Protein AF-A0A150TIC1-F1 (afdb_monomer)

Sequence (98 aa):
MVRAIKDKCDAPERLHVFLLKENTETVIEAAEHCDKDLARSLVTQALQKDVNARDAIFNRISWHSDRAVRDCIRQRVEAILEIVKALVTLVRAGDGSV

pLDDT: mean 84.66, std 11.78, range [43.0, 97.12]

Foldseek 3Di:
DLVVVLVPDPCSVPDDDQDCPDDLLQLLVLLVVLPVPDDPVLSVCVNVVPPVSSVVSVCCVVPDPCPRSVVSSCVRRVSVVVVVVVVVVVVVVVVPPD

Nearest PDB structures (foldseek):
  7uhc-assembly1_K  TM=2.570E-01  e=2.287E+00  synthetic construct

Solvent-accessible surface area (backbone atoms only — not comparable to full-atom values): 5846 Å² total; per-residue (Å²): 108,72,66,67,56,36,77,74,42,100,53,42,92,80,57,83,87,81,78,72,87,63,56,75,56,53,56,52,56,34,40,58,72,45,34,85,84,56,56,67,68,46,52,53,40,28,68,71,64,36,63,69,38,42,48,53,52,51,49,52,61,68,71,46,90,50,61,62,39,52,52,48,31,33,73,70,38,57,65,58,39,53,52,51,52,52,52,53,50,52,53,55,58,55,73,72,70,124

Secondary structure (DSSP, 8-state):
-HHHHHTTSS-TTT-------S-HHHHHHHHHHH-TTS-HHHHHHHHTT-HHHHHHHHHHHHH-S-HHHHHHHHHH-HHHHHHHHHHHHHHHHHTT--

Organism: Sorangium cellulosum (NCBI:txid56)

Mean predicted aligned error: 7.49 Å

Radius of gyration: 16.69 Å; Cα contacts (8 Å, |Δi|>4): 61; chains: 1; bounding box: 34×37×40 Å

Structure (mmCIF, N/CA/C/O backbone):
data_AF-A0A150TIC1-F1
#
_entry.id   AF-A0A150TIC1-F1
#
loop_
_atom_site.group_PDB
_atom_site.id
_atom_site.type_symbol
_atom_site.label_atom_id
_atom_site.label_alt_id
_atom_site.label_comp_id
_atom_site.label_asym_id
_atom_site.label_entity_id
_atom_site.label_seq_id
_atom_site.pdbx_PDB_ins_code
_atom_site.Cartn_x
_atom_site.Cartn_y
_atom_site.Cartn_z
_atom_site.occupancy
_atom_site.B_iso_or_equiv
_atom_site.auth_seq_id
_atom_site.auth_comp_id
_atom_site.auth_asym_id
_atom_site.auth_atom_id
_atom_site.pdbx_PDB_model_num
ATOM 1 N N . MET A 1 1 ? 7.100 14.728 -18.187 1.00 67.94 1 MET A N 1
ATOM 2 C CA . MET A 1 1 ? 7.850 14.177 -17.035 1.00 67.94 1 MET A CA 1
ATOM 3 C C . MET A 1 1 ? 8.323 12.747 -17.287 1.00 67.94 1 MET A C 1
ATOM 5 O O . MET A 1 1 ? 9.520 12.569 -17.412 1.00 67.94 1 MET A O 1
ATOM 9 N N . VAL A 1 2 ? 7.435 11.756 -17.463 1.00 75.81 2 VAL A N 1
ATOM 10 C CA . VAL A 1 2 ? 7.827 10.344 -17.708 1.00 75.81 2 VAL A CA 1
ATOM 11 C C . VAL A 1 2 ? 8.773 10.171 -18.907 1.00 75.81 2 VAL A C 1
ATOM 13 O O . VAL A 1 2 ? 9.784 9.490 -18.789 1.00 75.81 2 VAL A O 1
ATOM 16 N N . ARG A 1 3 ? 8.501 10.845 -20.034 1.00 78.12 3 ARG A N 1
ATOM 17 C CA . ARG A 1 3 ? 9.370 10.816 -21.226 1.00 78.12 3 ARG A CA 1
ATOM 18 C C . ARG A 1 3 ? 10.798 11.299 -20.934 1.00 78.12 3 ARG A C 1
ATOM 20 O O . ARG A 1 3 ? 11.744 10.598 -21.242 1.00 78.12 3 ARG A O 1
ATOM 27 N N . ALA A 1 4 ? 10.932 12.405 -20.203 1.00 84.50 4 ALA A N 1
ATOM 28 C CA . ALA A 1 4 ? 12.231 12.967 -19.823 1.00 84.50 4 ALA A CA 1
ATOM 29 C C . ALA A 1 4 ? 13.044 12.065 -18.873 1.00 84.50 4 ALA A C 1
ATOM 31 O O . ALA A 1 4 ? 14.264 12.183 -18.821 1.00 84.50 4 ALA A O 1
ATOM 32 N N . ILE A 1 5 ? 12.382 11.187 -18.108 1.00 81.81 5 ILE A N 1
ATOM 33 C CA . ILE A 1 5 ? 13.057 10.168 -17.291 1.00 81.81 5 ILE A CA 1
ATOM 34 C C . ILE A 1 5 ? 13.570 9.040 -18.196 1.00 81.81 5 ILE A C 1
ATOM 36 O O . ILE A 1 5 ? 14.711 8.615 -18.047 1.00 81.81 5 ILE A O 1
ATOM 40 N N . LYS A 1 6 ? 12.754 8.589 -19.159 1.00 86.06 6 LYS A N 1
ATOM 41 C CA . LYS A 1 6 ? 13.151 7.555 -20.126 1.00 86.06 6 LYS A CA 1
ATOM 42 C C . LYS A 1 6 ? 14.313 7.996 -21.012 1.00 86.06 6 LYS A C 1
ATOM 44 O O . LYS A 1 6 ? 15.237 7.221 -21.195 1.00 86.06 6 LYS A O 1
ATOM 49 N N . ASP A 1 7 ? 14.316 9.243 -21.472 1.00 88.12 7 ASP A N 1
ATOM 50 C CA . ASP A 1 7 ? 15.362 9.776 -22.358 1.00 88.12 7 ASP A CA 1
ATOM 51 C C . ASP A 1 7 ? 16.760 9.834 -21.698 1.00 88.12 7 ASP A C 1
ATOM 53 O O . ASP A 1 7 ? 17.759 10.013 -22.388 1.00 88.12 7 ASP A O 1
ATOM 57 N N . LYS A 1 8 ? 16.847 9.689 -20.367 1.00 87.12 8 LYS A N 1
ATOM 58 C CA . LYS A 1 8 ? 18.106 9.642 -19.598 1.00 87.12 8 LYS A CA 1
ATOM 59 C C . LYS A 1 8 ? 18.534 8.225 -19.201 1.00 87.12 8 LYS A C 1
ATOM 61 O O . LYS A 1 8 ? 19.455 8.071 -18.405 1.00 87.12 8 LYS A O 1
ATOM 66 N N . CYS A 1 9 ? 17.827 7.206 -19.674 1.00 84.62 9 CYS A N 1
ATOM 67 C CA . CYS A 1 9 ? 18.093 5.812 -19.357 1.00 84.62 9 CYS A CA 1
ATOM 68 C C . CYS A 1 9 ? 18.751 5.131 -20.559 1.00 84.62 9 CYS A C 1
ATOM 70 O O . CYS A 1 9 ? 18.268 5.284 -21.675 1.00 84.62 9 CYS A O 1
ATOM 72 N N . ASP A 1 10 ? 19.796 4.335 -20.324 1.00 91.50 10 ASP A N 1
ATOM 73 C CA . ASP A 1 10 ? 20.496 3.588 -21.382 1.00 91.50 10 ASP A CA 1
ATOM 74 C C . ASP A 1 10 ? 19.643 2.459 -21.998 1.00 91.50 10 ASP A C 1
ATOM 76 O O . ASP A 1 10 ? 19.963 1.954 -23.070 1.00 91.50 10 ASP A O 1
ATOM 80 N N . ALA A 1 11 ? 18.552 2.061 -21.329 1.00 86.69 11 ALA A N 1
ATOM 81 C CA . ALA A 1 11 ? 17.611 1.025 -21.771 1.00 86.69 11 ALA A CA 1
ATOM 82 C C . ALA A 1 11 ? 16.143 1.437 -21.485 1.00 86.69 11 ALA A C 1
ATOM 84 O O . ALA A 1 11 ? 15.485 0.880 -20.594 1.00 86.69 11 ALA A O 1
ATOM 85 N N . PRO A 1 12 ? 15.609 2.459 -22.180 1.00 84.62 12 PRO A N 1
ATOM 86 C CA . PRO A 1 12 ? 14.306 3.072 -21.884 1.00 84.62 12 PRO A CA 1
ATOM 87 C C . PRO A 1 12 ? 13.099 2.137 -22.074 1.00 84.62 12 PRO A C 1
ATOM 89 O O . PRO A 1 12 ? 12.037 2.345 -21.469 1.00 84.62 12 PRO A O 1
ATOM 92 N N . GLU A 1 13 ? 13.243 1.112 -22.911 1.00 83.88 13 GLU A N 1
ATOM 93 C CA . GLU A 1 13 ? 12.271 0.043 -23.141 1.00 83.88 13 GLU A CA 1
ATOM 94 C C . GLU A 1 13 ? 12.147 -0.911 -21.948 1.00 83.88 13 GLU A C 1
ATOM 96 O O . GLU A 1 13 ? 11.077 -1.476 -21.735 1.00 83.88 13 GLU A O 1
ATOM 101 N N . ARG A 1 14 ? 13.197 -1.023 -21.124 1.00 80.88 14 ARG A N 1
ATOM 102 C CA . ARG A 1 14 ? 13.204 -1.813 -19.881 1.00 80.88 14 ARG A CA 1
ATOM 103 C C . ARG A 1 14 ? 12.783 -1.000 -18.655 1.00 80.88 14 ARG A C 1
ATOM 105 O O . ARG A 1 14 ? 12.588 -1.563 -17.579 1.00 80.88 14 ARG A O 1
ATOM 112 N N . LEU A 1 15 ? 12.639 0.320 -18.798 1.00 81.56 15 LEU A N 1
ATOM 113 C CA . LEU A 1 15 ? 12.257 1.217 -17.713 1.00 81.56 15 LEU A CA 1
ATOM 114 C C . LEU A 1 15 ? 10.731 1.367 -17.608 1.00 81.56 15 LEU A C 1
ATOM 116 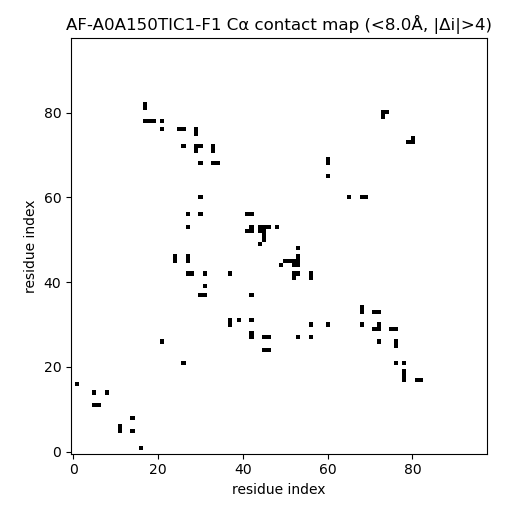O O . LEU A 1 15 ? 10.073 1.959 -18.475 1.00 81.56 15 LEU A O 1
ATOM 120 N N . HIS A 1 16 ? 10.185 0.915 -16.481 1.00 80.75 16 HIS A N 1
ATOM 121 C CA . HIS A 1 16 ? 8.812 1.183 -16.060 1.00 80.75 16 HIS A CA 1
ATOM 122 C C . HIS A 1 16 ? 8.807 2.277 -14.988 1.00 80.75 16 HIS A C 1
ATOM 124 O O . HIS A 1 16 ? 9.518 2.181 -13.992 1.00 80.75 16 HIS A O 1
ATOM 130 N N . VAL A 1 17 ? 8.019 3.334 -15.199 1.00 78.12 17 VAL A N 1
ATOM 131 C CA . VAL A 1 17 ? 7.933 4.472 -14.274 1.00 78.12 17 VAL A CA 1
ATOM 132 C C . VAL A 1 17 ? 6.565 4.461 -13.610 1.00 78.12 17 VAL A C 1
ATOM 134 O O . VAL A 1 17 ? 5.555 4.665 -14.281 1.00 78.12 17 VAL A O 1
ATOM 137 N N . PHE A 1 18 ? 6.548 4.284 -12.292 1.00 74.25 18 PHE A N 1
ATOM 138 C CA . PHE A 1 18 ? 5.350 4.400 -11.467 1.00 74.25 18 PHE A CA 1
ATOM 139 C C . PHE A 1 18 ? 5.456 5.687 -10.658 1.00 74.25 18 PHE A C 1
ATOM 141 O O . PHE A 1 18 ? 6.337 5.834 -9.813 1.00 74.25 18 PHE A O 1
ATOM 148 N N . LEU A 1 19 ? 4.591 6.654 -10.953 1.00 67.81 19 LEU A N 1
ATOM 149 C CA . LEU A 1 19 ? 4.527 7.883 -10.175 1.00 67.81 19 LEU A CA 1
ATOM 150 C C . LEU A 1 19 ? 3.603 7.650 -8.989 1.00 67.81 19 LEU A C 1
ATOM 152 O O . LEU A 1 19 ? 2.386 7.593 -9.148 1.00 67.81 19 LEU A O 1
ATOM 156 N N . LEU A 1 20 ? 4.196 7.557 -7.805 1.00 66.38 20 LEU A N 1
ATOM 157 C CA . LEU A 1 20 ? 3.469 7.571 -6.543 1.00 66.38 20 LEU A CA 1
ATOM 158 C C . LEU A 1 20 ? 2.951 8.996 -6.300 1.00 66.38 20 LEU A C 1
ATOM 160 O O . LEU A 1 20 ? 3.570 9.789 -5.597 1.00 66.38 20 LEU A O 1
ATOM 164 N N . LYS A 1 21 ? 1.843 9.357 -6.963 1.00 62.16 21 LYS A N 1
ATOM 165 C CA . LYS A 1 21 ? 1.061 10.557 -6.610 1.00 62.16 21 LYS A CA 1
ATOM 166 C C . LYS A 1 21 ? 0.437 10.415 -5.221 1.00 62.16 21 LYS A C 1
ATOM 168 O O . LYS A 1 21 ? 0.213 11.412 -4.545 1.00 62.16 21 LYS A O 1
ATOM 173 N N . GLU A 1 22 ? 0.183 9.171 -4.842 1.00 65.38 22 GLU A N 1
ATOM 174 C CA . GLU A 1 22 ? -0.384 8.725 -3.581 1.00 65.38 22 GLU A CA 1
ATOM 175 C C . GLU A 1 22 ? 0.746 8.175 -2.707 1.00 65.38 22 GLU A C 1
ATOM 177 O O . GLU A 1 22 ? 1.589 7.398 -3.166 1.00 65.38 22 GLU A O 1
ATOM 182 N N . ASN A 1 23 ? 0.813 8.654 -1.470 1.00 76.50 23 ASN A N 1
ATOM 183 C CA . ASN A 1 23 ? 1.869 8.361 -0.506 1.00 76.50 23 ASN A CA 1
ATOM 184 C C . ASN A 1 23 ? 1.432 7.242 0.455 1.00 76.50 23 ASN A C 1
ATOM 186 O O . ASN A 1 23 ? 0.387 6.611 0.294 1.00 76.50 23 ASN A O 1
ATOM 190 N N . THR A 1 24 ? 2.258 6.968 1.464 1.00 86.81 24 THR A N 1
ATOM 191 C CA . THR A 1 24 ? 1.969 5.986 2.518 1.00 86.81 24 THR A CA 1
ATOM 192 C C . THR A 1 24 ? 0.600 6.221 3.168 1.00 86.81 24 THR A C 1
ATOM 194 O O . THR A 1 24 ? -0.093 5.270 3.518 1.00 86.81 24 THR A O 1
ATOM 197 N N . GLU A 1 25 ? 0.192 7.480 3.294 1.00 91.06 25 GLU A N 1
ATOM 198 C CA . GLU A 1 25 ? -1.075 7.917 3.863 1.00 91.06 25 GLU A CA 1
ATOM 199 C C . GLU A 1 25 ? -2.275 7.421 3.047 1.00 91.06 25 GLU A C 1
ATOM 201 O O . GLU A 1 25 ? -3.229 6.921 3.636 1.00 91.06 25 GLU A O 1
ATOM 206 N N . THR A 1 26 ? -2.199 7.402 1.715 1.00 90.75 26 THR A N 1
ATOM 207 C CA . THR A 1 26 ? -3.288 6.870 0.878 1.00 90.75 26 THR A CA 1
ATOM 208 C C . THR A 1 26 ? -3.526 5.375 1.099 1.00 90.75 26 THR A C 1
ATOM 210 O O . THR A 1 26 ? -4.661 4.901 1.072 1.00 90.75 26 THR A O 1
ATOM 213 N N . VAL A 1 27 ? -2.467 4.612 1.384 1.00 91.06 27 VAL A N 1
ATOM 214 C CA . VAL A 1 27 ? -2.596 3.188 1.735 1.00 91.06 27 VAL A CA 1
ATOM 215 C C . VAL A 1 27 ? -3.275 3.019 3.094 1.00 91.06 27 VAL A C 1
ATOM 217 O O . VAL A 1 27 ? -4.080 2.107 3.265 1.00 91.06 27 VAL A O 1
ATOM 220 N N . ILE A 1 28 ? -2.981 3.905 4.047 1.00 94.50 28 ILE A N 1
ATOM 221 C CA . ILE A 1 28 ? -3.579 3.903 5.389 1.00 94.50 28 ILE A CA 1
ATOM 222 C C . ILE A 1 28 ? -5.071 4.258 5.317 1.00 94.50 28 ILE A C 1
ATOM 224 O O . ILE A 1 28 ? -5.891 3.574 5.925 1.00 94.50 28 ILE A O 1
ATOM 228 N N . GLU A 1 29 ? -5.439 5.263 4.524 1.00 94.50 29 GLU A N 1
ATOM 229 C CA . GLU A 1 29 ? -6.839 5.630 4.267 1.00 94.50 29 GLU A CA 1
ATOM 230 C C . GLU A 1 29 ? -7.599 4.502 3.549 1.00 94.50 29 GLU A C 1
ATOM 232 O O . GLU A 1 29 ? -8.740 4.176 3.888 1.00 94.50 29 GLU A O 1
ATOM 237 N N . ALA A 1 30 ? -6.962 3.844 2.573 1.00 93.69 30 ALA A N 1
ATOM 238 C CA . ALA A 1 30 ? -7.539 2.675 1.917 1.00 93.69 30 ALA A CA 1
ATOM 239 C C . ALA A 1 30 ? -7.732 1.507 2.898 1.00 93.69 30 ALA A C 1
ATOM 241 O O . ALA A 1 30 ? -8.758 0.828 2.836 1.00 93.69 30 ALA A O 1
ATOM 242 N N . ALA A 1 31 ? -6.789 1.296 3.819 1.00 93.50 31 ALA A N 1
ATOM 243 C CA . ALA A 1 31 ? -6.891 0.276 4.855 1.00 93.50 31 ALA A CA 1
ATOM 244 C C . ALA A 1 31 ? -8.061 0.538 5.811 1.00 93.50 31 ALA A C 1
ATOM 246 O O . ALA A 1 31 ? -8.837 -0.380 6.052 1.00 93.50 31 ALA A O 1
ATOM 247 N N . GLU A 1 32 ? -8.251 1.778 6.277 1.00 95.31 32 GLU A N 1
ATOM 248 C CA . GLU A 1 32 ? -9.414 2.163 7.098 1.00 95.31 32 GLU A CA 1
ATOM 249 C C . GLU A 1 32 ? -10.739 1.861 6.383 1.00 95.31 32 GLU A C 1
ATOM 251 O O . GLU A 1 32 ? -11.717 1.427 6.992 1.00 95.31 32 GLU A O 1
ATOM 256 N N . HIS A 1 33 ? -10.786 2.055 5.064 1.00 94.81 33 HIS A N 1
ATOM 257 C CA . HIS A 1 33 ? -11.990 1.748 4.307 1.00 94.81 33 HIS A CA 1
ATOM 258 C C . HIS A 1 33 ? -12.234 0.240 4.145 1.00 94.81 33 HIS A C 1
ATOM 260 O O . HIS A 1 33 ? -13.388 -0.203 4.222 1.00 94.81 33 HIS A O 1
ATOM 266 N N . CYS A 1 34 ? -11.172 -0.520 3.868 1.00 93.69 34 CYS A N 1
ATOM 267 C CA . CYS A 1 34 ? -11.233 -1.926 3.472 1.00 93.69 34 CYS A CA 1
ATOM 268 C C . CYS A 1 34 ? -11.260 -2.906 4.654 1.00 93.69 34 CYS A C 1
ATOM 270 O O . CYS A 1 34 ? -11.859 -3.968 4.519 1.00 93.69 34 CYS A O 1
ATOM 272 N N . ASP A 1 35 ? -10.650 -2.569 5.792 1.00 93.12 35 ASP A N 1
ATOM 273 C CA . ASP A 1 35 ? -10.652 -3.376 7.016 1.00 93.12 35 ASP A CA 1
ATOM 274 C C . ASP A 1 35 ? -11.557 -2.716 8.066 1.00 93.12 35 ASP A C 1
ATOM 276 O O . ASP A 1 35 ? -11.19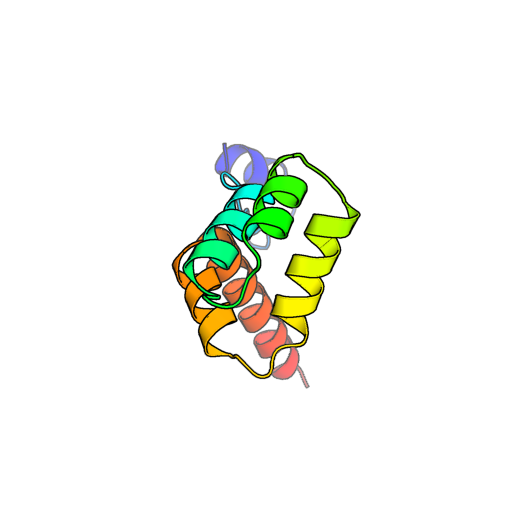3 -1.720 8.691 1.00 93.12 35 ASP A O 1
ATOM 280 N N . LYS A 1 36 ? -12.762 -3.270 8.255 1.00 89.25 36 LYS A N 1
ATOM 281 C CA . LYS A 1 36 ? -13.748 -2.738 9.213 1.00 89.25 36 LYS A CA 1
ATOM 282 C C . LYS A 1 36 ? -13.343 -2.933 10.672 1.00 89.25 36 LYS A C 1
ATOM 284 O O . LYS A 1 36 ? -13.871 -2.228 11.529 1.00 89.25 36 LYS A O 1
ATOM 289 N N . ASP A 1 37 ? -12.402 -3.832 10.934 1.00 90.94 37 ASP A N 1
ATOM 290 C CA . ASP A 1 37 ? -11.903 -4.126 12.273 1.00 90.94 37 ASP A CA 1
ATOM 291 C C . ASP A 1 37 ? -10.677 -3.265 12.625 1.00 90.94 37 ASP A C 1
ATOM 293 O O . ASP A 1 37 ? -10.117 -3.379 13.720 1.00 90.94 37 ASP A O 1
ATOM 297 N N . LEU A 1 38 ? -10.238 -2.392 11.710 1.00 92.31 38 LEU A N 1
ATOM 298 C CA . LEU A 1 38 ? -9.109 -1.508 11.944 1.00 92.31 38 LEU A CA 1
ATOM 299 C C . LEU A 1 38 ? -9.478 -0.408 12.943 1.00 92.31 38 LEU A C 1
ATOM 301 O O . LEU A 1 38 ? -10.381 0.402 12.730 1.00 92.31 38 LEU A O 1
ATOM 305 N N . ALA A 1 39 ? -8.740 -0.349 14.050 1.00 94.88 39 ALA A N 1
ATOM 306 C CA . ALA A 1 39 ? -8.981 0.643 15.087 1.00 94.88 39 ALA A CA 1
ATOM 307 C C . ALA A 1 39 ? -8.732 2.068 14.564 1.00 94.88 39 ALA A C 1
ATOM 309 O O . ALA A 1 39 ? -7.616 2.428 14.186 1.00 94.88 39 ALA A O 1
ATOM 310 N N . ARG A 1 40 ? -9.758 2.923 14.629 1.00 95.06 40 ARG A N 1
ATOM 311 C CA . ARG A 1 40 ? -9.690 4.321 14.164 1.00 95.06 40 ARG A CA 1
ATOM 312 C C . ARG A 1 40 ? -8.591 5.146 14.844 1.00 95.06 40 ARG A C 1
ATOM 314 O O . ARG A 1 40 ? -7.987 6.024 14.227 1.00 95.06 40 ARG A O 1
ATOM 321 N N . SER A 1 41 ? -8.311 4.870 16.117 1.00 96.00 41 SER A N 1
ATOM 322 C CA . SER A 1 41 ? -7.214 5.508 16.854 1.00 96.00 41 SER A CA 1
ATOM 323 C C . SER A 1 41 ? -5.847 5.190 16.242 1.00 96.00 41 SER A C 1
ATOM 325 O O . SER A 1 41 ? -5.020 6.090 16.109 1.00 96.00 41 SER A O 1
ATOM 327 N N . LEU A 1 42 ? -5.638 3.946 15.803 1.00 96.44 42 LEU A N 1
ATOM 328 C CA . LEU A 1 42 ? -4.409 3.511 15.143 1.00 96.44 42 LEU A CA 1
ATOM 329 C C . LEU A 1 42 ? -4.238 4.198 13.781 1.00 96.44 42 LEU A C 1
ATOM 331 O O . LEU A 1 42 ? -3.156 4.690 13.473 1.00 96.44 42 LEU A O 1
ATOM 335 N N . VAL A 1 43 ? -5.321 4.308 13.004 1.00 96.44 43 VAL A N 1
ATOM 336 C CA . VAL A 1 43 ? -5.334 5.052 11.729 1.00 96.44 43 VAL A CA 1
ATOM 337 C C . VAL A 1 43 ? -4.943 6.511 11.951 1.00 96.44 43 VAL A C 1
ATOM 339 O O . VAL A 1 43 ? -4.081 7.040 11.253 1.00 96.44 43 VAL A O 1
ATOM 342 N N . THR A 1 44 ? -5.519 7.150 12.971 1.00 97.00 44 THR A N 1
ATOM 343 C CA . THR A 1 44 ? -5.243 8.557 13.295 1.00 97.00 44 THR A CA 1
ATOM 344 C C . THR A 1 44 ? -3.759 8.774 13.605 1.00 97.00 44 THR A C 1
ATOM 346 O O . THR A 1 44 ? -3.144 9.689 13.059 1.00 97.00 44 THR A O 1
ATOM 349 N N . GLN A 1 45 ? -3.158 7.905 14.422 1.00 97.12 45 GLN A N 1
ATOM 350 C CA . GLN A 1 45 ? -1.726 7.952 14.744 1.00 97.12 45 GLN A CA 1
ATOM 351 C C . GLN A 1 45 ? -0.854 7.735 13.498 1.00 97.12 45 GLN A C 1
ATOM 353 O O . GLN A 1 45 ? 0.102 8.475 13.258 1.00 97.12 45 GLN A O 1
ATOM 358 N N . ALA A 1 46 ? -1.213 6.769 12.651 1.00 96.62 46 ALA A N 1
ATOM 359 C CA . ALA A 1 46 ? -0.469 6.465 11.434 1.00 96.62 46 ALA A CA 1
ATOM 360 C C . ALA A 1 46 ? -0.499 7.627 10.416 1.00 96.62 46 ALA A C 1
ATOM 362 O O . ALA A 1 46 ? 0.526 7.939 9.791 1.00 96.62 46 ALA A O 1
ATOM 363 N N . LEU A 1 47 ? -1.639 8.319 10.290 1.00 95.12 47 LEU A N 1
ATOM 364 C CA . LEU A 1 47 ? -1.781 9.536 9.478 1.00 95.12 47 LEU A CA 1
ATOM 365 C C . LEU A 1 47 ? -1.009 10.726 10.068 1.00 95.12 47 LEU A C 1
ATOM 367 O O . LEU A 1 47 ? -0.471 11.542 9.323 1.00 95.12 47 LEU A O 1
ATOM 371 N N . GLN A 1 48 ? -0.837 10.770 11.391 1.00 96.00 48 GLN A N 1
ATOM 372 C CA . GLN A 1 48 ? 0.073 11.698 12.078 1.00 96.00 48 GLN A CA 1
ATOM 373 C C . GLN A 1 48 ? 1.556 11.301 11.985 1.00 96.00 48 GLN A C 1
ATOM 375 O O . GLN A 1 48 ? 2.406 11.909 12.632 1.00 96.00 48 GLN A O 1
ATOM 380 N N . LYS A 1 49 ? 1.886 10.339 11.118 1.00 91.88 49 LYS A N 1
ATOM 381 C CA . LYS A 1 49 ? 3.250 9.876 10.831 1.00 91.88 49 LYS A CA 1
ATOM 382 C C . LYS A 1 49 ? 3.926 9.120 11.973 1.00 91.88 49 LYS A C 1
ATOM 384 O O . LYS A 1 49 ? 5.147 8.978 11.954 1.00 91.88 49 LYS A O 1
ATOM 389 N N . ASP A 1 50 ? 3.153 8.576 12.909 1.00 96.88 50 ASP A N 1
ATOM 390 C CA . ASP A 1 50 ? 3.682 7.608 13.866 1.00 96.88 50 ASP A CA 1
ATOM 391 C C . ASP A 1 50 ? 4.126 6.340 13.118 1.00 96.88 50 ASP A C 1
ATOM 393 O O . ASP A 1 50 ? 3.323 5.636 12.501 1.00 96.88 50 ASP A O 1
ATOM 397 N N . VAL A 1 51 ? 5.431 6.068 13.147 1.00 95.06 51 VAL A N 1
ATOM 398 C CA . VAL A 1 51 ? 6.048 4.952 12.419 1.00 95.06 51 VAL A CA 1
ATOM 399 C C . VAL A 1 51 ? 5.587 3.602 12.966 1.00 95.06 51 VAL A C 1
ATOM 401 O O . VAL A 1 51 ? 5.351 2.687 12.180 1.00 95.06 51 VAL A O 1
ATOM 404 N N . ASN A 1 52 ? 5.394 3.483 14.280 1.00 97.06 52 ASN A N 1
ATOM 405 C CA . ASN A 1 52 ? 4.947 2.239 14.903 1.00 97.06 52 ASN A CA 1
ATOM 406 C C . ASN A 1 52 ? 3.490 1.951 14.539 1.00 97.06 52 ASN A C 1
ATOM 408 O O . ASN A 1 52 ? 3.139 0.812 14.240 1.00 97.06 52 ASN A O 1
ATOM 412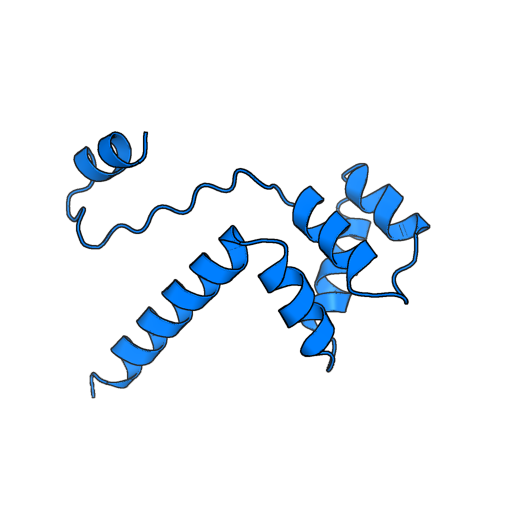 N N . ALA A 1 53 ? 2.647 2.986 14.506 1.00 96.69 53 ALA A N 1
ATOM 413 C CA . ALA A 1 53 ? 1.262 2.841 14.076 1.00 96.69 53 ALA A CA 1
ATOM 414 C C . ALA A 1 53 ? 1.168 2.418 12.601 1.00 96.69 53 ALA A C 1
ATOM 416 O O . ALA A 1 53 ? 0.380 1.538 12.257 1.00 96.69 53 ALA A O 1
ATOM 417 N N . ARG A 1 54 ? 2.006 2.997 11.729 1.00 95.88 54 ARG A N 1
ATOM 418 C CA . ARG A 1 54 ? 2.104 2.594 10.315 1.00 95.88 54 ARG A CA 1
ATOM 419 C C . ARG A 1 54 ? 2.512 1.135 10.173 1.00 95.88 54 ARG A C 1
ATOM 421 O O . ARG A 1 54 ? 1.852 0.386 9.458 1.00 95.88 54 ARG A O 1
ATOM 428 N N . ASP A 1 55 ? 3.570 0.738 10.871 1.00 95.31 55 ASP A N 1
ATOM 429 C CA . ASP A 1 55 ? 4.079 -0.629 10.825 1.00 95.31 55 ASP A CA 1
ATOM 430 C C . ASP A 1 55 ? 3.046 -1.637 11.346 1.00 95.31 55 ASP A C 1
ATOM 432 O O . ASP A 1 55 ? 2.808 -2.666 10.717 1.00 95.31 55 ASP A O 1
ATOM 436 N N . ALA A 1 56 ? 2.332 -1.306 12.425 1.00 94.25 56 ALA A N 1
ATOM 437 C CA . ALA A 1 56 ? 1.247 -2.133 12.944 1.00 94.25 56 ALA A CA 1
ATOM 438 C C . ALA A 1 56 ? 0.125 -2.348 11.910 1.00 94.25 56 ALA A C 1
ATOM 440 O O . ALA A 1 56 ? -0.340 -3.477 11.736 1.00 94.25 56 ALA A O 1
ATOM 441 N N . ILE A 1 57 ? -0.281 -1.296 11.187 1.00 94.12 57 ILE A N 1
ATOM 442 C CA . ILE A 1 57 ? -1.273 -1.399 10.105 1.00 94.12 57 ILE A CA 1
ATOM 443 C C . ILE A 1 57 ? -0.744 -2.293 8.975 1.00 94.12 57 ILE A C 1
ATOM 445 O O . ILE A 1 57 ? -1.447 -3.199 8.525 1.00 94.12 57 ILE A O 1
ATOM 449 N N . PHE A 1 58 ? 0.496 -2.088 8.526 1.00 91.94 58 PHE A N 1
ATOM 450 C CA . PHE A 1 58 ? 1.059 -2.874 7.425 1.00 91.94 58 PHE A CA 1
ATOM 451 C C . PHE A 1 58 ? 1.269 -4.338 7.785 1.00 91.94 58 PHE A C 1
ATOM 453 O O . PHE A 1 58 ? 0.933 -5.206 6.978 1.00 91.94 58 PHE A O 1
ATOM 460 N N . ASN A 1 59 ? 1.744 -4.625 8.996 1.00 91.00 59 ASN A N 1
ATOM 461 C CA . ASN A 1 59 ? 1.851 -5.986 9.502 1.00 91.00 59 ASN A CA 1
ATOM 462 C C . ASN A 1 59 ? 0.476 -6.649 9.574 1.00 91.00 59 ASN A C 1
ATOM 464 O O . ASN A 1 59 ? 0.292 -7.763 9.097 1.00 91.00 59 ASN A O 1
ATOM 468 N N . ARG A 1 60 ? -0.545 -5.953 10.069 1.00 89.19 60 ARG A N 1
ATOM 469 C CA . ARG A 1 60 ? -1.901 -6.503 10.064 1.00 89.19 60 ARG A CA 1
ATOM 470 C C . ARG A 1 60 ? -2.358 -6.883 8.648 1.00 89.19 60 ARG A C 1
ATOM 472 O O . ARG A 1 60 ? -2.779 -8.014 8.421 1.00 89.19 60 ARG A O 1
ATOM 479 N N . ILE A 1 61 ? -2.216 -5.983 7.675 1.00 88.12 61 ILE A N 1
ATOM 480 C CA . ILE A 1 61 ? -2.648 -6.222 6.285 1.00 88.12 61 ILE A CA 1
ATOM 481 C C . ILE A 1 61 ? -1.827 -7.338 5.605 1.00 88.12 61 ILE A C 1
ATOM 483 O O . ILE A 1 61 ? -2.357 -8.091 4.776 1.00 88.12 61 ILE A O 1
ATOM 487 N N . SER A 1 62 ? -0.533 -7.451 5.928 1.00 84.50 62 SER A N 1
ATOM 488 C CA . SER A 1 62 ? 0.376 -8.427 5.315 1.00 84.50 62 SER A CA 1
ATOM 489 C C . SE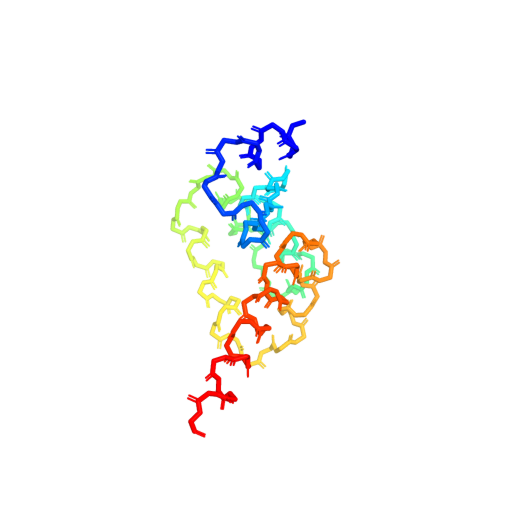R A 1 62 ? 0.162 -9.846 5.842 1.00 84.50 62 SER A C 1
ATOM 491 O O . SER A 1 62 ? 0.166 -10.787 5.048 1.00 84.50 62 SER A O 1
ATOM 493 N N . TRP A 1 63 ? -0.090 -9.996 7.145 1.00 73.00 63 TRP A N 1
ATOM 494 C CA . TRP A 1 63 ? -0.265 -11.289 7.813 1.00 73.00 63 TRP A CA 1
ATOM 495 C C . TRP A 1 63 ? -1.675 -11.867 7.684 1.00 73.00 63 TRP A C 1
ATOM 497 O O . TRP A 1 63 ? -1.883 -13.054 7.938 1.00 73.00 63 TRP A O 1
ATOM 507 N N . HIS A 1 64 ? -2.657 -11.059 7.282 1.00 56.19 64 HIS A N 1
ATOM 508 C CA . HIS A 1 64 ? -4.036 -11.520 7.229 1.00 56.19 64 HIS A CA 1
ATOM 509 C C . HIS A 1 64 ? -4.230 -12.622 6.170 1.00 56.19 64 HIS A C 1
ATOM 511 O O . HIS A 1 64 ? -3.876 -12.480 4.997 1.00 56.19 64 HIS A O 1
ATOM 517 N N . SER A 1 65 ? -4.916 -13.697 6.551 1.00 59.69 65 SER A N 1
ATOM 518 C CA . SER A 1 65 ? -5.580 -14.639 5.633 1.00 59.69 65 SER A CA 1
ATOM 519 C C . SER A 1 65 ? -6.553 -13.943 4.665 1.00 59.69 65 SER A C 1
ATOM 521 O O . SER A 1 65 ? -6.993 -14.528 3.675 1.00 59.69 65 SER A O 1
ATOM 523 N N . ASP A 1 66 ? -6.860 -12.674 4.928 1.00 65.19 66 ASP A N 1
ATOM 524 C CA . ASP A 1 66 ? -7.846 -11.875 4.233 1.00 65.19 66 ASP A CA 1
ATOM 525 C C . ASP A 1 66 ? -7.311 -11.288 2.921 1.00 65.19 66 ASP A C 1
ATOM 527 O O . ASP A 1 66 ? -6.888 -10.132 2.795 1.00 65.19 66 ASP A O 1
ATOM 531 N N . ARG A 1 67 ? -7.322 -12.143 1.898 1.00 81.44 67 ARG A N 1
ATOM 532 C CA . ARG A 1 67 ? -7.074 -11.738 0.516 1.00 81.44 67 ARG A CA 1
ATOM 533 C C . ARG A 1 67 ? -8.010 -10.598 0.089 1.00 81.44 67 ARG A C 1
ATOM 535 O O . ARG A 1 67 ? -7.572 -9.751 -0.686 1.00 81.44 67 ARG A O 1
ATOM 542 N N . ALA A 1 68 ? -9.241 -10.545 0.607 1.00 87.69 68 ALA A N 1
ATOM 543 C CA . ALA A 1 68 ? -10.225 -9.548 0.205 1.00 87.69 68 ALA A CA 1
ATOM 544 C C . ALA A 1 68 ? -9.844 -8.135 0.666 1.00 87.69 68 ALA A C 1
ATOM 546 O O . ALA A 1 68 ? -9.945 -7.208 -0.137 1.00 87.69 68 ALA A O 1
ATOM 547 N N . VAL A 1 69 ? -9.308 -7.960 1.880 1.00 90.25 69 VAL A N 1
ATOM 548 C CA . VAL A 1 69 ? -8.791 -6.650 2.329 1.00 90.25 69 VAL A CA 1
ATOM 549 C C . VAL A 1 69 ? -7.673 -6.158 1.408 1.00 90.25 69 VAL A C 1
ATOM 551 O O . VAL A 1 69 ? -7.711 -5.024 0.927 1.00 90.25 69 VAL A O 1
ATOM 554 N N . ARG A 1 70 ? -6.694 -7.015 1.091 1.00 89.19 70 ARG A N 1
ATOM 555 C CA . ARG A 1 70 ? -5.588 -6.635 0.192 1.00 89.19 70 ARG A CA 1
ATOM 556 C C . ARG A 1 70 ? -6.061 -6.325 -1.224 1.00 89.19 70 ARG A C 1
ATOM 558 O O . ARG A 1 70 ? -5.547 -5.396 -1.842 1.00 89.19 70 ARG A O 1
ATOM 565 N N . ASP A 1 71 ? -7.010 -7.095 -1.745 1.00 90.00 71 ASP A N 1
ATOM 566 C CA . ASP A 1 71 ? -7.568 -6.864 -3.078 1.00 90.00 71 ASP A CA 1
ATOM 567 C C . ASP A 1 71 ? -8.378 -5.560 -3.121 1.00 90.00 71 ASP A C 1
ATOM 569 O O . ASP A 1 71 ? -8.212 -4.780 -4.058 1.00 90.00 71 ASP A O 1
ATOM 573 N N . CYS A 1 72 ? -9.146 -5.255 -2.069 1.00 92.12 72 CYS A N 1
ATOM 574 C CA . CYS A 1 72 ? -9.823 -3.968 -1.903 1.00 92.12 72 CYS A CA 1
ATOM 575 C C . CYS A 1 72 ? -8.825 -2.798 -1.902 1.00 92.12 72 CYS A C 1
ATOM 577 O O . CYS A 1 72 ? -9.011 -1.833 -2.642 1.00 92.12 72 CYS A O 1
ATOM 579 N N . ILE A 1 73 ? -7.724 -2.892 -1.144 1.00 91.06 73 ILE A N 1
ATOM 580 C CA . ILE A 1 73 ? -6.693 -1.840 -1.110 1.00 91.06 73 ILE A CA 1
ATOM 581 C C . ILE A 1 73 ? -6.070 -1.643 -2.499 1.00 91.06 73 ILE A C 1
ATOM 583 O O . ILE A 1 73 ? -5.948 -0.510 -2.956 1.00 91.06 73 ILE A O 1
ATOM 587 N N . ARG A 1 74 ? -5.729 -2.725 -3.215 1.00 88.44 74 ARG A N 1
ATOM 588 C CA . ARG A 1 74 ? -5.164 -2.645 -4.578 1.00 88.44 74 ARG A CA 1
ATOM 589 C C . ARG A 1 74 ? -6.112 -1.991 -5.580 1.00 88.44 74 ARG A C 1
ATOM 591 O O . ARG A 1 74 ? -5.649 -1.288 -6.467 1.00 88.44 74 ARG A O 1
ATOM 598 N N . GLN A 1 75 ? -7.419 -2.220 -5.456 1.00 89.44 75 GLN A N 1
ATOM 599 C CA . GLN A 1 75 ? -8.415 -1.566 -6.312 1.00 89.44 75 GLN A CA 1
ATOM 600 C C . GLN A 1 75 ? -8.521 -0.061 -6.043 1.00 89.44 75 GLN A C 1
ATOM 602 O O . GLN A 1 75 ? -8.903 0.687 -6.937 1.00 89.44 75 GLN A O 1
ATOM 607 N N . ARG A 1 76 ? -8.195 0.382 -4.823 1.00 90.38 76 ARG A N 1
ATOM 608 C CA . ARG A 1 76 ? -8.265 1.792 -4.415 1.00 90.38 76 ARG A CA 1
ATOM 609 C C . ARG A 1 76 ? -6.968 2.551 -4.670 1.00 90.38 76 ARG A C 1
ATOM 611 O 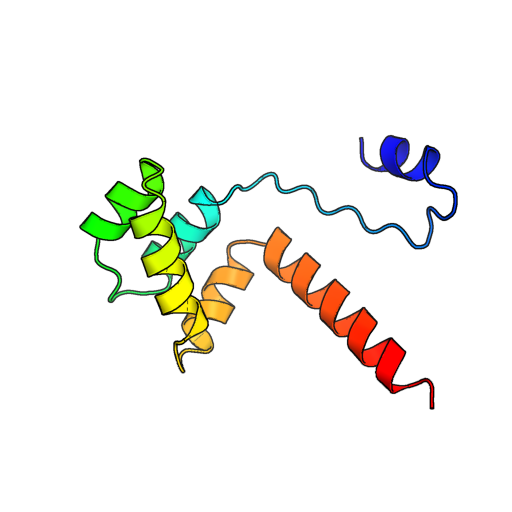O . ARG A 1 76 ? -7.031 3.740 -4.938 1.00 90.38 76 ARG A O 1
ATOM 618 N N . VAL A 1 77 ? -5.825 1.869 -4.599 1.00 89.31 77 VAL A N 1
ATOM 619 C CA . VAL A 1 77 ? -4.492 2.447 -4.810 1.00 89.31 77 VAL A CA 1
ATOM 620 C C . VAL A 1 77 ? -3.920 1.904 -6.120 1.00 89.31 77 VAL A C 1
ATOM 622 O O . VAL A 1 77 ? -3.161 0.929 -6.136 1.00 89.31 77 VAL A O 1
ATOM 625 N N . GLU A 1 78 ? -4.302 2.529 -7.236 1.00 82.88 78 GLU A N 1
ATOM 626 C CA . GLU A 1 78 ? -4.003 2.053 -8.598 1.00 82.88 78 GLU A CA 1
ATOM 627 C C . GLU A 1 78 ? -2.498 1.833 -8.825 1.00 82.88 78 GLU A C 1
ATOM 629 O O . GLU A 1 78 ? -2.086 0.827 -9.403 1.00 82.88 78 GLU A O 1
ATOM 634 N N . ALA A 1 79 ? -1.654 2.720 -8.290 1.00 81.88 79 ALA A N 1
ATOM 635 C CA . ALA A 1 79 ? -0.205 2.607 -8.429 1.00 81.88 79 ALA A CA 1
ATOM 636 C C . ALA A 1 79 ? 0.349 1.294 -7.843 1.00 81.88 79 ALA A C 1
ATOM 638 O O . ALA A 1 79 ? 1.246 0.690 -8.431 1.00 81.88 79 ALA A O 1
ATOM 639 N N . ILE A 1 80 ? -0.200 0.814 -6.720 1.00 82.94 80 ILE A N 1
ATOM 640 C CA . ILE A 1 80 ? 0.209 -0.464 -6.119 1.00 82.94 80 ILE A CA 1
ATOM 641 C C . ILE A 1 80 ? -0.201 -1.625 -7.020 1.00 82.94 80 ILE A C 1
ATOM 643 O O . ILE A 1 80 ? 0.583 -2.555 -7.211 1.00 82.94 80 ILE A O 1
ATOM 647 N N . LEU A 1 81 ? -1.408 -1.584 -7.586 1.00 84.62 81 LEU A N 1
ATOM 648 C CA . LEU A 1 81 ? -1.872 -2.622 -8.500 1.00 84.62 81 LEU A CA 1
ATOM 649 C C . LEU A 1 81 ? -0.963 -2.731 -9.729 1.00 84.62 81 LEU A C 1
ATOM 651 O O . LEU A 1 81 ? -0.574 -3.839 -10.100 1.00 84.62 81 LEU A O 1
ATOM 655 N N . GLU A 1 82 ? -0.587 -1.603 -10.326 1.00 84.62 82 GLU A N 1
ATOM 656 C CA . GLU A 1 82 ? 0.295 -1.577 -11.493 1.00 84.62 82 GLU A CA 1
ATOM 657 C C . GLU A 1 82 ? 1.714 -2.067 -11.165 1.00 84.62 82 GLU A C 1
ATOM 659 O O . GLU A 1 82 ? 2.279 -2.860 -11.921 1.00 84.62 82 GLU A O 1
ATOM 664 N N . ILE A 1 83 ? 2.257 -1.706 -9.995 1.00 84.50 83 ILE A N 1
ATOM 665 C CA . ILE A 1 83 ? 3.537 -2.247 -9.506 1.00 84.50 83 ILE A CA 1
ATOM 666 C C . ILE A 1 83 ? 3.449 -3.769 -9.336 1.00 84.50 83 ILE A C 1
ATOM 668 O O . ILE A 1 83 ? 4.319 -4.499 -9.811 1.00 84.50 83 ILE A O 1
ATOM 672 N N . VAL A 1 84 ? 2.387 -4.273 -8.701 1.00 84.38 84 VAL A N 1
ATOM 673 C CA . VAL A 1 84 ? 2.191 -5.716 -8.496 1.00 84.38 84 VAL A CA 1
ATOM 674 C C . VAL A 1 84 ? 2.070 -6.450 -9.833 1.00 84.38 84 VAL A C 1
ATOM 676 O O . VAL A 1 84 ? 2.712 -7.484 -10.010 1.00 84.38 84 VAL A O 1
ATOM 679 N N . LYS A 1 85 ? 1.303 -5.927 -10.800 1.00 85.69 85 LYS A N 1
ATOM 680 C CA . LYS A 1 85 ? 1.188 -6.518 -12.146 1.00 85.69 85 LYS A CA 1
ATOM 681 C C . LYS A 1 85 ? 2.538 -6.583 -12.858 1.00 85.69 85 LYS A C 1
ATOM 683 O O . LYS A 1 85 ? 2.859 -7.613 -13.456 1.00 85.69 85 LYS A O 1
ATOM 688 N N . ALA A 1 86 ? 3.330 -5.515 -12.776 1.00 85.88 86 ALA A N 1
ATOM 689 C CA . ALA A 1 86 ? 4.655 -5.474 -13.380 1.00 85.88 86 ALA A CA 1
ATOM 690 C C . ALA A 1 86 ? 5.594 -6.510 -12.746 1.00 85.88 86 ALA A C 1
ATOM 692 O O . ALA A 1 86 ? 6.219 -7.288 -13.464 1.00 85.88 86 ALA A O 1
ATOM 693 N N . LEU A 1 87 ? 5.623 -6.596 -11.412 1.00 84.25 87 LEU A N 1
ATOM 694 C CA . LEU A 1 87 ? 6.422 -7.590 -10.689 1.00 84.25 87 LEU A CA 1
ATOM 695 C C . LEU A 1 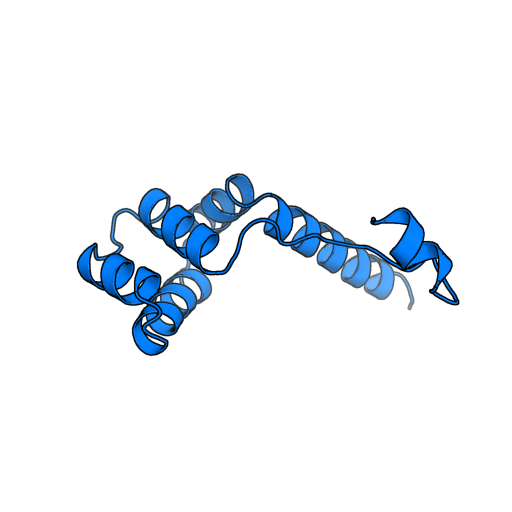87 ? 6.002 -9.026 -11.027 1.00 84.25 87 LEU A C 1
ATOM 697 O O . LEU A 1 87 ? 6.853 -9.859 -11.320 1.00 84.25 87 LEU A O 1
ATOM 701 N N . VAL A 1 88 ? 4.698 -9.317 -11.050 1.00 86.50 88 VAL A N 1
ATOM 702 C CA . VAL A 1 88 ? 4.179 -10.646 -11.421 1.00 86.50 88 VAL A CA 1
ATOM 703 C C . VAL A 1 88 ? 4.565 -11.015 -12.853 1.00 86.50 88 VAL A C 1
ATOM 705 O O . VAL A 1 88 ? 4.920 -12.163 -13.111 1.00 86.50 88 VAL A O 1
ATOM 708 N N . THR A 1 89 ? 4.517 -10.058 -13.781 1.00 85.44 89 THR A N 1
ATOM 709 C CA . THR A 1 89 ? 4.925 -10.281 -15.176 1.00 85.44 89 THR A CA 1
ATOM 710 C C . THR A 1 89 ? 6.413 -10.615 -15.266 1.00 85.44 89 THR A C 1
ATOM 712 O O . THR A 1 89 ? 6.776 -11.560 -15.961 1.00 85.44 89 THR A O 1
ATOM 715 N N . LEU A 1 90 ? 7.260 -9.897 -14.521 1.00 83.31 90 LEU A N 1
ATOM 716 C CA . LEU A 1 90 ? 8.703 -10.150 -14.472 1.00 83.31 90 LEU A CA 1
ATOM 717 C C . LEU A 1 90 ? 9.035 -11.530 -13.895 1.00 83.31 90 LEU A C 1
ATOM 719 O O . LEU A 1 90 ? 9.833 -12.250 -14.487 1.00 83.31 90 LEU A O 1
ATOM 723 N N . VAL A 1 91 ? 8.40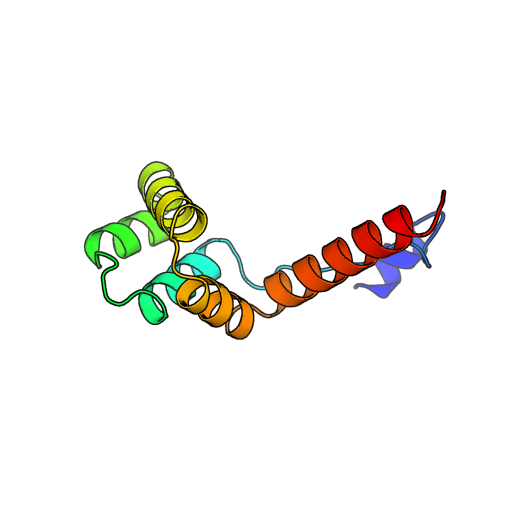2 -11.920 -12.785 1.00 84.94 91 VAL A N 1
ATOM 724 C CA . VAL A 1 91 ? 8.616 -13.242 -12.170 1.00 84.94 91 VAL A CA 1
ATOM 725 C C . VAL A 1 91 ? 8.202 -14.358 -13.132 1.00 84.94 91 VAL A C 1
ATOM 727 O O . VAL A 1 91 ? 8.983 -15.266 -13.391 1.00 84.94 9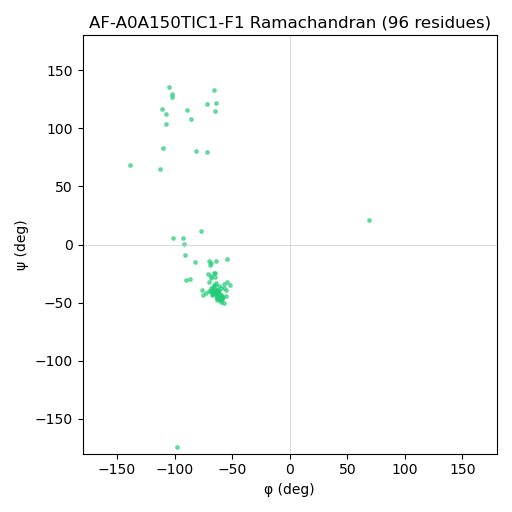1 VAL A O 1
ATOM 730 N N . ARG A 1 92 ? 7.022 -14.245 -13.755 1.00 82.00 92 ARG A N 1
ATOM 731 C CA . ARG A 1 92 ? 6.529 -15.248 -14.715 1.00 82.00 92 ARG A CA 1
ATOM 732 C C . ARG A 1 92 ? 7.375 -15.349 -15.983 1.00 82.00 92 ARG A C 1
ATOM 734 O O . ARG A 1 92 ? 7.498 -16.433 -16.538 1.00 82.00 92 ARG A O 1
ATOM 741 N N . ALA A 1 93 ? 7.930 -14.235 -16.460 1.00 76.19 93 ALA A N 1
ATOM 742 C CA . ALA A 1 93 ? 8.850 -14.239 -17.595 1.00 76.19 93 ALA A CA 1
ATOM 743 C C . ALA A 1 93 ? 10.200 -14.889 -17.236 1.00 76.19 93 ALA A C 1
ATOM 745 O O . ALA A 1 93 ? 10.806 -15.543 -18.084 1.00 76.19 93 ALA A O 1
ATOM 746 N N . GLY A 1 94 ? 10.645 -14.749 -15.982 1.00 64.69 94 GLY A N 1
ATOM 747 C CA . GLY A 1 94 ? 11.822 -15.439 -15.447 1.00 64.69 94 GLY A CA 1
ATOM 748 C C . GLY A 1 94 ? 11.629 -16.953 -15.322 1.00 64.69 94 GLY A C 1
ATOM 749 O O . GLY A 1 94 ? 12.529 -17.704 -15.681 1.00 64.69 94 GLY A O 1
ATOM 750 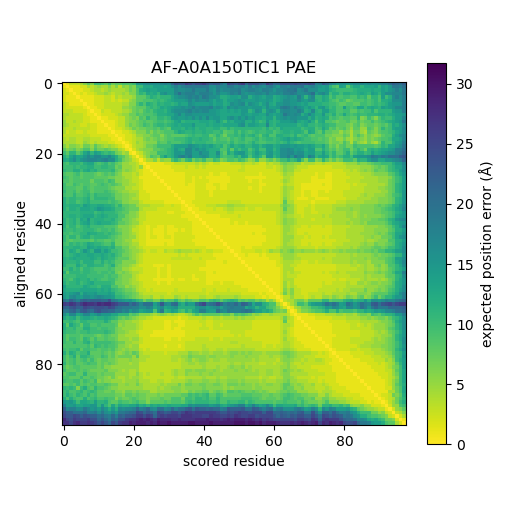N N . ASP A 1 95 ? 10.437 -17.404 -14.918 1.00 58.53 95 ASP A N 1
ATOM 751 C CA . ASP A 1 95 ? 10.099 -18.833 -14.781 1.00 58.53 95 ASP A CA 1
ATOM 752 C C . ASP A 1 95 ? 9.981 -19.583 -16.129 1.00 58.53 95 ASP A C 1
ATOM 754 O O . ASP A 1 95 ? 9.959 -20.811 -16.156 1.00 58.53 95 ASP A O 1
ATOM 758 N N . GLY A 1 96 ? 9.906 -18.863 -17.256 1.00 50.50 96 GLY A N 1
ATOM 759 C CA . GLY A 1 96 ? 9.899 -19.425 -18.615 1.00 50.50 96 GLY A CA 1
ATOM 760 C C . GLY A 1 96 ? 11.282 -19.525 -19.271 1.00 50.50 96 GLY A C 1
ATOM 761 O O . GLY A 1 96 ? 11.365 -19.844 -20.455 1.00 50.50 96 GLY A O 1
ATOM 762 N N . SER A 1 97 ? 12.349 -19.212 -18.531 1.00 44.41 97 SER A N 1
ATOM 763 C CA . SER A 1 97 ? 13.743 -19.275 -18.984 1.00 44.41 97 SER A CA 1
ATOM 764 C C . SER A 1 97 ? 14.500 -20.382 -18.238 1.00 44.41 97 SER A C 1
ATOM 766 O O . SER A 1 97 ? 15.411 -20.093 -17.464 1.00 44.41 97 SER A O 1
ATOM 768 N N . VAL A 1 98 ? 14.105 -21.642 -18.447 1.00 43.00 98 VAL A N 1
ATOM 769 C CA . VAL A 1 98 ? 14.899 -22.840 -18.110 1.00 43.00 98 VAL A CA 1
ATOM 770 C C . VAL A 1 98 ? 14.850 -23.808 -19.281 1.00 43.00 98 VAL A C 1
ATOM 772 O O . VAL A 1 98 ? 13.725 -24.095 -19.747 1.00 43.00 98 VAL A O 1
#